Protein AF-A0A8T0EIT4-F1 (afdb_monomer)

Solvent-accessible surface area (backbone atoms only — not comparable to full-atom values): 4950 Å² total; per-residue (Å²): 131,90,78,78,52,71,41,53,53,47,30,20,52,47,40,44,30,58,75,72,68,36,64,70,60,34,53,51,49,50,72,67,36,77,58,31,49,68,54,45,52,39,42,74,72,74,43,90,64,78,33,50,58,98,84,38,46,48,66,54,53,53,50,52,50,49,55,53,50,5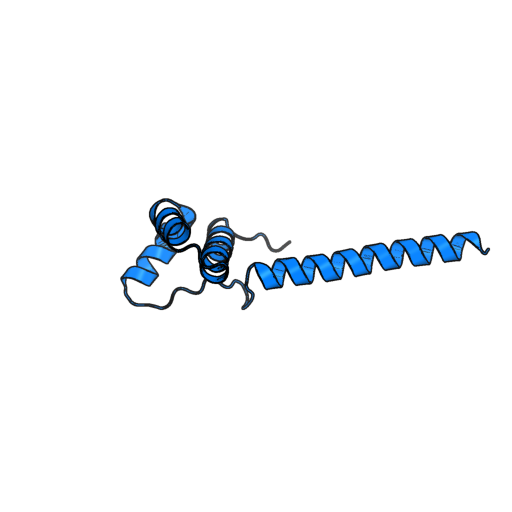2,53,53,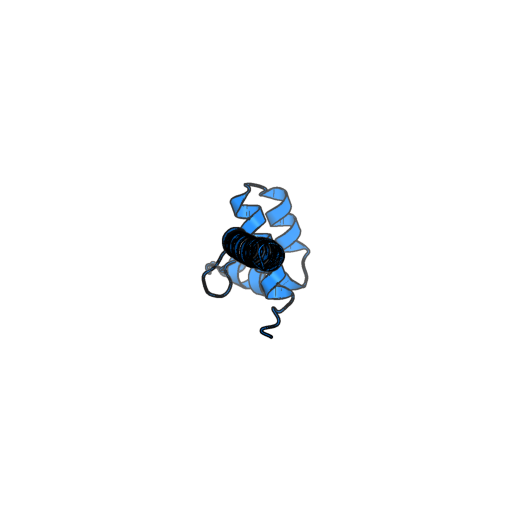52,50,52,53,52,54,54,53,58,58,65,75,76,114

Foldseek 3Di:
DPDDDPLLVLLLVLQVCVVVPPVVCSVVSCVPDPSNPVVNVCVVVVHDRHSDDPNDHPVRVVVVVVVVVVVVVVVVVVVVVVVVVD

Organism: Argiope bruennichi (NCBI:txid94029)

Sequence (86 aa):
MVDYYPSEVARLVLGYMKEVLCPQTWETFLSESADLQEHNRVLQSGRSGSTNIEGKSLQEILHEYHCLKDAAENRVRNTSNSRLLD

Radius of gyration: 18.95 Å; Cα contacts (8 Å, |Δi|>4): 52; chains: 1; bounding box: 34×23×64 Å

pLDDT: mean 90.11, std 12.02, range [47.5, 97.88]

Secondary structure (DSSP, 8-state):
--PPPHHHHHHHHHHHHHHTT-HHHHHHHHHH-GGGHHHHHHHHTT------BTTB-HHHHHHHHHHHHHHHHHHHHHHHHHTT--

Mean predicted aligned error: 6.42 Å

Nearest PDB structures (foldseek):
  6q8f-assembly1_B  TM=6.351E-01  e=4.187E+00  Homo sapiens
  8h6l-assembly1_4Z  TM=6.245E-01  e=6.506E+00  Homo sapiens
  5o9z-assembly1_L  TM=6.245E-01  e=9.491E+00  Homo sapiens

Structure (mmCIF, N/CA/C/O backbone):
data_AF-A0A8T0EIT4-F1
#
_entry.id   AF-A0A8T0EIT4-F1
#
loop_
_atom_site.group_PDB
_atom_site.id
_atom_site.type_symbol
_atom_site.label_atom_id
_atom_site.label_alt_id
_atom_site.label_comp_id
_atom_site.label_asym_id
_atom_site.label_entity_id
_atom_site.label_seq_id
_atom_site.pdbx_PDB_ins_code
_atom_site.Cartn_x
_atom_site.Cartn_y
_atom_site.Cartn_z
_atom_site.occupancy
_atom_site.B_iso_or_equiv
_atom_site.auth_seq_id
_atom_site.auth_comp_id
_atom_site.auth_asym_id
_atom_site.auth_atom_id
_atom_site.pdbx_PDB_model_num
ATOM 1 N N . MET A 1 1 ? 13.330 -15.710 -6.018 1.00 50.38 1 MET A N 1
ATOM 2 C CA . MET A 1 1 ? 12.079 -14.941 -6.135 1.00 50.38 1 MET A CA 1
ATOM 3 C C . MET A 1 1 ? 11.739 -14.546 -4.714 1.00 50.38 1 MET A C 1
ATOM 5 O O . MET A 1 1 ? 11.809 -15.420 -3.860 1.00 50.38 1 MET A O 1
ATOM 9 N N . VAL A 1 2 ? 11.601 -13.254 -4.422 1.00 62.66 2 VAL A N 1
ATOM 10 C CA . VAL A 1 2 ? 11.163 -12.838 -3.083 1.00 62.66 2 VAL A CA 1
ATOM 11 C C . VAL A 1 2 ? 9.651 -12.976 -3.107 1.00 62.66 2 VAL A C 1
ATOM 13 O O . VAL A 1 2 ? 8.984 -12.237 -3.827 1.00 62.66 2 VAL A O 1
ATOM 16 N N . ASP A 1 3 ? 9.144 -13.991 -2.422 1.00 84.69 3 ASP A N 1
ATOM 17 C CA . ASP A 1 3 ? 7.71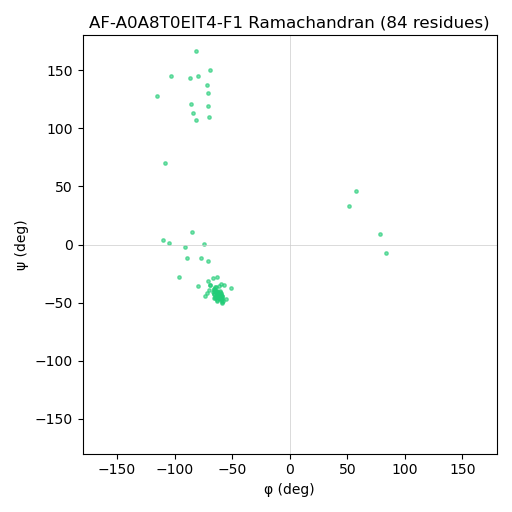2 -14.218 -2.309 1.00 84.69 3 ASP A CA 1
ATOM 18 C C . ASP A 1 3 ? 7.198 -13.373 -1.142 1.00 84.69 3 ASP A C 1
ATOM 20 O O . ASP A 1 3 ? 7.678 -13.512 -0.016 1.00 84.69 3 ASP A O 1
ATOM 24 N N . TYR A 1 4 ? 6.251 -12.474 -1.415 1.00 86.69 4 TYR A N 1
ATOM 25 C CA . TYR A 1 4 ? 5.583 -11.712 -0.363 1.00 86.69 4 TYR A CA 1
ATOM 26 C C . TYR A 1 4 ? 4.640 -12.621 0.419 1.00 86.69 4 TYR A C 1
ATOM 28 O O . TYR A 1 4 ? 3.874 -13.394 -0.165 1.00 86.69 4 TYR A O 1
ATOM 36 N N . TYR A 1 5 ? 4.637 -12.484 1.743 1.00 93.50 5 TYR A N 1
ATOM 37 C CA .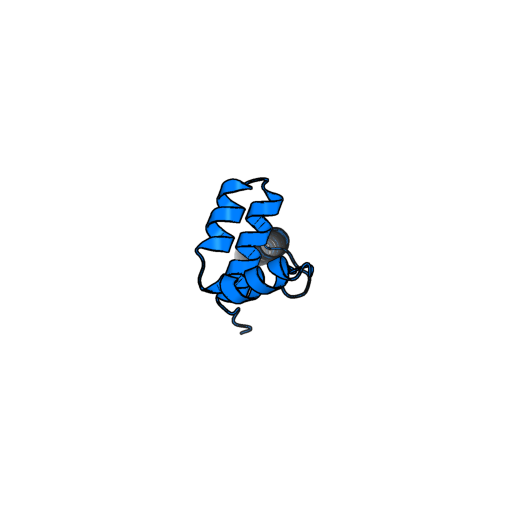 TYR A 1 5 ? 3.639 -13.163 2.560 1.00 93.50 5 TYR A CA 1
ATOM 38 C C . TYR A 1 5 ? 2.249 -12.547 2.325 1.00 93.50 5 TYR A C 1
ATOM 40 O O . TYR A 1 5 ? 2.140 -11.337 2.096 1.00 93.50 5 TYR A O 1
ATOM 48 N N . PRO A 1 6 ? 1.158 -13.326 2.458 1.00 95.56 6 PRO A N 1
ATOM 49 C CA . PRO A 1 6 ? -0.207 -12.798 2.360 1.00 95.56 6 PRO A CA 1
ATOM 50 C C . PRO A 1 6 ? -0.455 -11.571 3.255 1.00 95.56 6 PRO A C 1
ATOM 52 O O . PRO A 1 6 ? -1.066 -10.596 2.822 1.00 95.56 6 PRO A O 1
ATOM 55 N N . SER A 1 7 ? 0.121 -11.557 4.461 1.00 95.44 7 SER A N 1
ATOM 56 C CA . SER A 1 7 ? 0.060 -10.427 5.400 1.00 95.44 7 SER A CA 1
ATOM 57 C C . SER A 1 7 ? 0.792 -9.171 4.928 1.00 95.44 7 SER A C 1
ATOM 59 O O . SER A 1 7 ? 0.401 -8.058 5.277 1.00 95.44 7 SER A O 1
ATOM 61 N N . GLU A 1 8 ? 1.837 -9.303 4.117 1.00 95.56 8 GLU A N 1
ATOM 62 C CA . GLU A 1 8 ? 2.529 -8.163 3.515 1.00 95.56 8 GLU A CA 1
ATOM 63 C C . GLU A 1 8 ? 1.690 -7.547 2.404 1.00 95.56 8 GLU A C 1
ATOM 65 O O . GLU A 1 8 ? 1.502 -6.331 2.378 1.00 95.56 8 GLU A O 1
ATOM 70 N N . VAL A 1 9 ? 1.104 -8.391 1.552 1.00 96.25 9 VAL A N 1
ATOM 71 C CA . VAL A 1 9 ? 0.178 -7.952 0.503 1.00 96.25 9 VAL A CA 1
ATOM 72 C C . VAL A 1 9 ? -1.044 -7.272 1.120 1.00 96.25 9 VAL A C 1
ATOM 74 O O . VAL A 1 9 ? -1.423 -6.180 0.698 1.00 96.25 9 VAL A O 1
ATOM 77 N N . ALA A 1 10 ? -1.627 -7.857 2.168 1.00 97.38 10 ALA A N 1
ATOM 78 C CA . ALA A 1 10 ? -2.756 -7.260 2.872 1.00 97.38 10 ALA A CA 1
ATOM 79 C C . ALA A 1 10 ? -2.398 -5.893 3.480 1.00 97.38 10 ALA A C 1
ATOM 81 O O . ALA A 1 10 ? -3.186 -4.954 3.378 1.00 97.38 10 ALA A O 1
ATOM 82 N N . ARG A 1 11 ? -1.197 -5.731 4.057 1.00 97.06 11 ARG A N 1
ATOM 83 C CA . ARG A 1 11 ? -0.732 -4.430 4.574 1.00 97.06 11 ARG A CA 1
ATOM 84 C C . ARG A 1 11 ? -0.552 -3.387 3.474 1.00 97.06 11 ARG A C 1
ATOM 86 O O . ARG A 1 11 ? -0.932 -2.239 3.688 1.00 97.06 11 ARG A O 1
ATOM 93 N N . LEU A 1 12 ? -0.034 -3.776 2.310 1.00 97.88 12 LEU A N 1
ATOM 94 C CA . LEU A 1 12 ? 0.078 -2.883 1.153 1.00 97.88 12 LEU A CA 1
ATOM 95 C C . LEU A 1 12 ? -1.298 -2.394 0.688 1.00 97.88 12 LEU A C 1
ATOM 97 O O . LEU 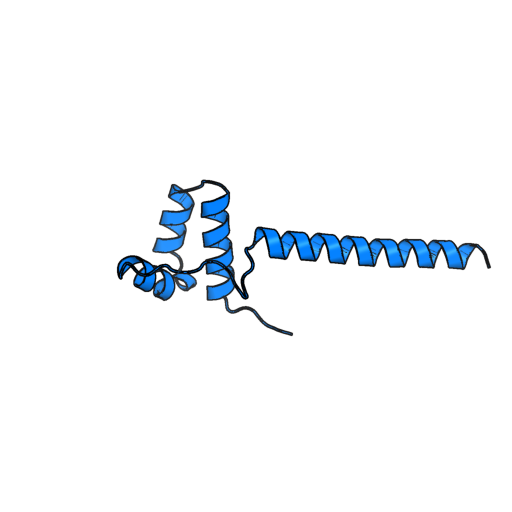A 1 12 ? -1.493 -1.196 0.485 1.00 97.88 12 LEU A O 1
ATOM 101 N N . VAL A 1 13 ? -2.270 -3.303 0.576 1.00 97.75 13 VAL A N 1
ATOM 102 C CA . VAL A 1 13 ? -3.658 -2.972 0.211 1.00 97.75 13 VAL A CA 1
ATOM 103 C C . VAL A 1 13 ? -4.303 -2.059 1.257 1.00 97.75 13 VAL A C 1
ATOM 105 O O . VAL A 1 13 ? -4.943 -1.070 0.900 1.00 97.75 13 VAL A O 1
ATOM 108 N N . LEU A 1 14 ? -4.089 -2.337 2.545 1.00 97.62 14 LEU A N 1
ATOM 109 C CA . LEU A 1 14 ? -4.564 -1.491 3.637 1.00 97.62 14 LEU A CA 1
ATOM 110 C C . LEU A 1 14 ? -3.967 -0.074 3.551 1.00 97.62 14 LEU A C 1
ATOM 112 O O . LEU A 1 14 ? -4.685 0.911 3.717 1.00 97.62 14 LEU A O 1
ATOM 116 N N . GLY A 1 15 ? -2.668 0.043 3.261 1.00 97.12 15 GLY A N 1
ATOM 117 C CA . GLY A 1 15 ? -2.003 1.329 3.027 1.00 97.12 15 GLY A CA 1
ATOM 118 C C . GLY A 1 15 ? -2.628 2.096 1.867 1.00 97.12 15 GLY A C 1
ATOM 119 O O . GLY A 1 15 ? -3.002 3.256 2.027 1.00 97.12 15 GLY A O 1
ATOM 120 N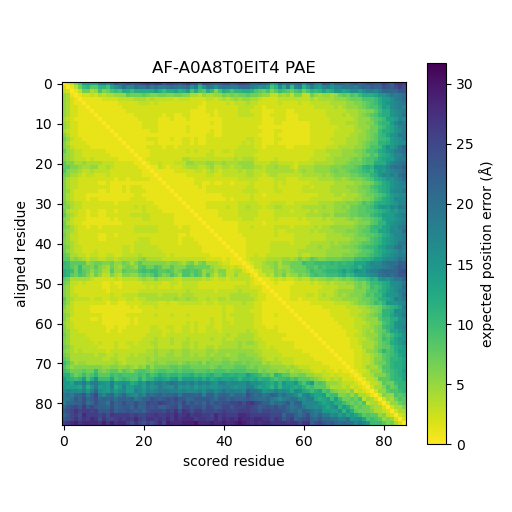 N . TYR A 1 16 ? -2.853 1.417 0.744 1.00 97.69 16 TYR A N 1
ATOM 121 C CA . TYR A 1 16 ? -3.488 2.005 -0.430 1.00 97.69 16 TYR A CA 1
ATOM 122 C C . TYR A 1 16 ? -4.890 2.553 -0.137 1.00 97.69 16 TYR A C 1
ATOM 124 O O . TYR A 1 16 ? -5.196 3.679 -0.516 1.00 97.69 16 TYR A O 1
ATOM 132 N N . MET A 1 17 ? -5.732 1.812 0.595 1.00 96.81 17 MET A N 1
ATOM 133 C CA . MET A 1 17 ? -7.072 2.281 0.991 1.00 96.81 17 MET A CA 1
ATOM 134 C C . MET A 1 17 ? -7.026 3.596 1.781 1.00 96.81 17 MET A C 1
ATOM 136 O O . MET A 1 17 ? -7.916 4.439 1.644 1.00 96.81 17 MET A O 1
ATOM 140 N N . LYS A 1 18 ? -5.980 3.780 2.597 1.00 93.69 18 LYS A N 1
ATOM 141 C CA . LYS A 1 18 ? -5.746 5.016 3.346 1.00 93.69 18 LYS A CA 1
ATOM 142 C C . LYS A 1 18 ? -5.306 6.160 2.428 1.00 93.69 18 LYS A C 1
ATOM 144 O O . LYS A 1 18 ? -5.794 7.274 2.592 1.00 93.69 18 LYS A O 1
ATOM 149 N N . GLU A 1 19 ? -4.433 5.886 1.459 1.00 95.25 19 GLU A N 1
ATOM 150 C CA . GLU A 1 19 ? -3.968 6.857 0.455 1.00 95.25 19 GLU A CA 1
ATOM 151 C C . GLU A 1 19 ? -5.112 7.361 -0.440 1.00 95.25 19 GLU A C 1
ATOM 153 O O . GLU A 1 19 ? -5.202 8.558 -0.705 1.00 95.25 19 GLU A O 1
ATOM 158 N N . VAL A 1 20 ? -6.031 6.477 -0.852 1.00 95.88 20 VAL A N 1
ATOM 159 C CA . VAL A 1 20 ? -7.197 6.842 -1.684 1.00 95.88 20 VAL A CA 1
ATOM 160 C C . VAL A 1 20 ? -8.405 7.345 -0.886 1.00 95.88 20 VAL A C 1
ATOM 162 O O . VAL A 1 20 ? -9.491 7.496 -1.442 1.00 95.88 20 VAL A O 1
ATOM 165 N N . LEU A 1 21 ? -8.229 7.621 0.412 1.00 95.44 21 LEU A N 1
ATOM 166 C CA . LEU A 1 21 ? -9.246 8.205 1.292 1.00 95.44 21 LEU A CA 1
ATOM 167 C C . LEU A 1 21 ? -10.550 7.387 1.364 1.00 95.44 21 LEU A C 1
ATOM 169 O O . LEU A 1 21 ? -11.646 7.942 1.308 1.00 95.44 21 LEU A O 1
ATOM 173 N N . CYS A 1 22 ? -10.437 6.066 1.530 1.00 95.50 22 CYS A N 1
ATOM 174 C CA . CYS A 1 22 ? -11.572 5.151 1.711 1.00 95.50 22 CYS A CA 1
ATOM 175 C C . CYS A 1 22 ? -11.651 4.614 3.157 1.00 95.50 22 CYS A C 1
ATOM 177 O O . CYS A 1 22 ? -11.373 3.433 3.385 1.00 95.50 22 CYS A O 1
ATOM 179 N N . PRO A 1 23 ? -12.011 5.447 4.155 1.00 93.62 23 PRO A N 1
ATOM 180 C CA . PRO A 1 23 ? -11.886 5.095 5.569 1.00 93.62 23 PRO A CA 1
ATOM 181 C C . PRO A 1 23 ? -12.801 3.941 5.998 1.00 93.62 23 PRO A C 1
ATOM 183 O O . PRO A 1 23 ? -12.358 3.074 6.740 1.00 93.62 23 PRO A O 1
ATOM 186 N N . GLN A 1 24 ? -14.035 3.855 5.492 1.00 96.44 24 GLN A N 1
ATOM 187 C CA . GLN A 1 24 ? -14.946 2.760 5.853 1.00 96.44 24 GLN A CA 1
ATOM 188 C C . GLN A 1 24 ? -14.429 1.407 5.351 1.00 96.44 24 GLN A C 1
ATOM 190 O O . GLN A 1 24 ? -14.457 0.410 6.073 1.00 96.44 24 GLN A O 1
ATOM 195 N N . THR A 1 25 ? -13.922 1.373 4.116 1.00 97.12 25 THR A N 1
ATOM 196 C CA . THR A 1 25 ? -13.315 0.170 3.537 1.00 97.12 25 THR A CA 1
ATOM 197 C C . THR A 1 25 ? -12.043 -0.205 4.285 1.00 97.12 25 THR A C 1
ATOM 199 O O . THR A 1 25 ? -11.826 -1.381 4.556 1.00 97.12 25 THR A O 1
ATOM 202 N N . TRP A 1 26 ? -11.233 0.788 4.661 1.00 97.25 26 TRP A N 1
ATOM 203 C CA . TRP A 1 26 ? -10.028 0.589 5.461 1.00 97.25 26 TRP A CA 1
ATOM 204 C C . TRP A 1 26 ? -10.345 -0.065 6.812 1.00 97.25 26 TRP A C 1
ATOM 206 O O . TRP A 1 26 ? -9.732 -1.072 7.159 1.00 97.25 26 TRP A O 1
ATOM 216 N N . GLU A 1 27 ? -11.331 0.462 7.545 1.00 96.50 27 GLU A N 1
ATOM 217 C CA . GLU A 1 27 ? -11.748 -0.074 8.849 1.00 96.50 27 GLU A CA 1
ATOM 218 C C . GLU A 1 27 ? -12.300 -1.495 8.718 1.00 96.50 27 GLU A C 1
ATOM 220 O O . GLU A 1 27 ? -11.876 -2.397 9.444 1.00 96.50 27 GLU A O 1
ATOM 225 N N . THR A 1 28 ? -13.194 -1.708 7.748 1.00 97.81 28 THR A N 1
ATOM 226 C CA . THR A 1 28 ? -13.797 -3.022 7.482 1.00 97.81 28 THR A CA 1
ATOM 227 C C . THR A 1 28 ? -12.709 -4.044 7.163 1.00 97.81 28 THR A C 1
ATOM 229 O O . THR A 1 28 ? -12.613 -5.078 7.824 1.00 97.81 28 THR A O 1
ATOM 232 N N . PHE A 1 29 ? -11.811 -3.717 6.231 1.00 97.75 29 PHE A N 1
ATOM 233 C CA . PHE A 1 29 ? -10.731 -4.605 5.815 1.00 97.75 29 PHE A CA 1
ATOM 234 C C . PHE A 1 29 ? -9.754 -4.921 6.953 1.00 97.75 29 PHE A C 1
ATOM 236 O O . PHE A 1 29 ? -9.385 -6.083 7.132 1.00 97.75 29 PHE A O 1
ATOM 243 N N . LEU A 1 30 ? -9.376 -3.923 7.762 1.00 97.00 30 LEU A N 1
ATOM 244 C CA . LEU A 1 30 ? -8.528 -4.126 8.940 1.00 97.00 30 LEU A CA 1
ATOM 245 C C . LEU A 1 30 ? -9.179 -5.048 9.981 1.00 97.00 30 LEU A C 1
ATOM 247 O O . LEU A 1 30 ? -8.479 -5.802 10.660 1.00 97.00 30 LEU A O 1
ATOM 251 N N . SER A 1 31 ? -10.502 -4.970 10.131 1.00 96.62 31 SER A N 1
ATOM 252 C CA . SER A 1 31 ? -11.239 -5.756 11.121 1.00 96.62 31 SER A CA 1
ATOM 253 C C . SER A 1 31 ? -11.503 -7.202 10.686 1.00 96.62 31 SER A C 1
ATOM 255 O O . SER A 1 31 ? -11.450 -8.100 11.526 1.00 96.62 31 SER A O 1
ATOM 257 N N . GLU A 1 32 ? -11.747 -7.440 9.395 1.00 97.12 32 GLU A N 1
ATOM 258 C CA . GLU A 1 32 ? -12.183 -8.744 8.877 1.00 97.12 32 GLU A CA 1
ATOM 259 C C . GLU A 1 32 ? -11.035 -9.607 8.339 1.00 97.12 32 GLU A C 1
ATOM 261 O O . GLU A 1 32 ? -11.118 -10.837 8.359 1.00 97.12 32 GLU A O 1
ATOM 266 N N . SER A 1 33 ? -9.954 -8.992 7.853 1.00 97.50 33 SER A N 1
ATOM 267 C CA . SER A 1 33 ? -8.849 -9.727 7.238 1.00 97.50 33 SER A CA 1
ATOM 268 C C . SER A 1 33 ? -8.043 -10.520 8.271 1.00 97.50 33 SER A C 1
ATOM 270 O O . SER A 1 33 ? -7.401 -9.956 9.162 1.00 97.50 33 SER A O 1
ATOM 272 N N . ALA A 1 34 ? -8.008 -11.847 8.109 1.00 96.94 34 ALA A N 1
ATOM 273 C CA . ALA A 1 34 ? -7.189 -12.734 8.937 1.00 96.94 34 ALA A CA 1
ATOM 274 C C . ALA A 1 34 ? -5.688 -12.398 8.835 1.00 96.94 34 ALA A C 1
ATOM 276 O O . ALA A 1 34 ? -4.965 -12.452 9.830 1.00 96.94 34 ALA A O 1
ATOM 277 N N . ASP A 1 35 ? -5.241 -11.964 7.656 1.00 97.75 35 ASP A N 1
ATOM 278 C CA . ASP A 1 35 ? -3.852 -11.600 7.369 1.00 97.75 35 ASP A CA 1
ATOM 279 C C . ASP A 1 35 ? -3.407 -10.291 8.050 1.00 97.75 35 ASP A C 1
ATOM 281 O O . ASP A 1 35 ? -2.210 -10.005 8.138 1.00 97.75 35 ASP A O 1
ATO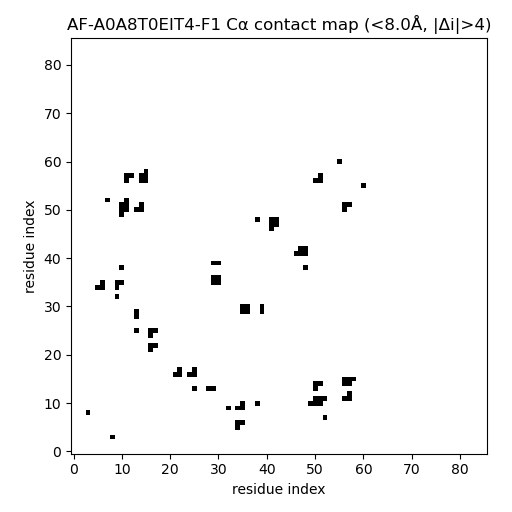M 285 N N . LEU A 1 36 ? -4.357 -9.497 8.566 1.00 97.38 36 LEU A N 1
ATOM 286 C CA . LEU A 1 36 ? -4.106 -8.232 9.261 1.00 97.38 36 LEU A CA 1
ATOM 287 C C . LEU A 1 36 ? -4.262 -8.318 10.782 1.00 97.38 36 LEU A C 1
ATOM 289 O O . LEU A 1 36 ? -4.056 -7.309 11.454 1.00 97.38 36 LEU A O 1
ATOM 293 N N . GLN A 1 37 ? -4.568 -9.485 11.357 1.00 96.12 37 GLN A N 1
ATOM 294 C CA . GLN A 1 37 ? -4.818 -9.611 12.802 1.00 96.12 37 GLN A CA 1
ATOM 295 C C . GLN A 1 37 ? -3.665 -9.081 13.661 1.00 96.12 37 GLN A C 1
ATOM 297 O O . GLN A 1 37 ? -3.889 -8.314 14.599 1.00 96.12 37 GLN A O 1
ATOM 302 N N . GLU A 1 38 ? -2.429 -9.453 13.328 1.00 94.50 38 GLU A N 1
ATOM 303 C CA . GLU A 1 38 ? -1.251 -8.981 14.060 1.00 94.50 38 GLU A CA 1
ATOM 304 C C . GLU A 1 38 ? -1.041 -7.476 13.871 1.00 94.50 38 GLU A C 1
ATOM 306 O O . GLU A 1 38 ? -0.780 -6.746 14.826 1.00 94.50 38 GLU A O 1
ATOM 311 N N . HIS A 1 39 ? -1.243 -6.978 12.652 1.00 95.12 39 HIS A N 1
ATOM 312 C CA . HIS A 1 39 ? -1.146 -5.552 12.365 1.00 95.12 39 HIS A CA 1
ATOM 313 C C . HIS A 1 39 ? -2.191 -4.738 13.146 1.00 95.12 39 HIS A C 1
ATOM 315 O O . HIS A 1 39 ? -1.865 -3.705 13.728 1.00 95.12 39 HIS A O 1
ATOM 321 N N . ASN A 1 40 ? -3.428 -5.231 13.227 1.00 95.81 40 ASN A N 1
ATOM 322 C CA . ASN A 1 40 ? -4.505 -4.612 13.992 1.00 95.81 40 ASN A CA 1
ATOM 323 C C . ASN A 1 40 ? -4.165 -4.558 15.491 1.00 95.81 40 ASN A C 1
ATOM 325 O O . ASN A 1 40 ? -4.312 -3.513 16.120 1.00 95.81 40 ASN A O 1
ATOM 329 N N . ARG A 1 41 ? -3.604 -5.635 16.060 1.00 95.12 41 ARG A N 1
ATOM 330 C CA . ARG A 1 41 ? -3.123 -5.644 17.456 1.00 95.12 41 ARG A CA 1
ATOM 331 C C . ARG A 1 41 ?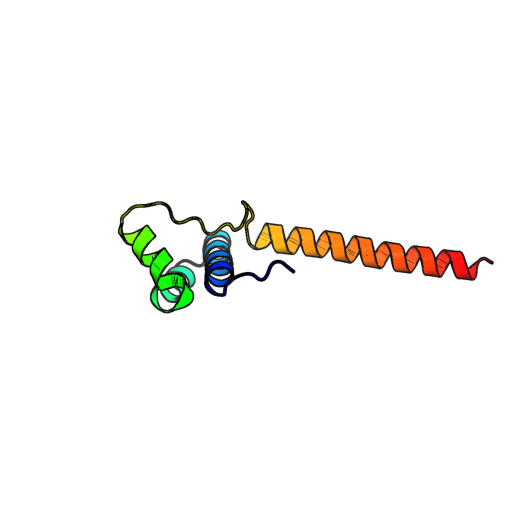 -2.043 -4.594 17.708 1.00 95.12 41 ARG A C 1
ATOM 333 O O . ARG A 1 41 ? -2.084 -3.902 18.725 1.00 95.12 41 ARG A O 1
ATOM 340 N N . VAL A 1 42 ? -1.096 -4.442 16.780 1.00 94.56 42 VAL A N 1
ATOM 341 C CA . VAL A 1 42 ? -0.057 -3.403 16.864 1.00 94.56 42 VAL A CA 1
ATOM 342 C C . VAL A 1 42 ? -0.692 -2.010 16.896 1.00 94.56 42 VAL A C 1
ATOM 344 O O . VAL A 1 42 ? -0.358 -1.223 17.783 1.00 94.56 42 VAL A O 1
ATOM 347 N N . LEU A 1 43 ? -1.648 -1.725 16.009 1.00 93.62 43 LEU A N 1
ATOM 348 C CA . LEU A 1 43 ? -2.356 -0.440 15.990 1.00 93.62 43 LEU A CA 1
ATOM 349 C C . LEU A 1 43 ? -3.139 -0.188 17.288 1.00 93.62 43 LEU A C 1
ATOM 351 O O . LEU A 1 43 ? -3.050 0.898 17.859 1.00 93.62 43 LEU A O 1
ATOM 355 N N . GLN A 1 44 ? -3.838 -1.201 17.805 1.00 93.62 44 GLN A N 1
ATOM 356 C CA . GLN A 1 44 ? -4.580 -1.122 19.071 1.00 93.62 44 GLN A CA 1
ATOM 357 C C . GLN A 1 44 ? -3.673 -0.868 20.282 1.00 93.62 44 GLN A C 1
ATOM 359 O O . GLN A 1 44 ? -4.100 -0.248 21.252 1.00 93.62 44 GLN A O 1
ATOM 364 N N . SER A 1 45 ? -2.406 -1.291 20.225 1.00 93.44 45 SER A N 1
ATOM 365 C CA . SER A 1 45 ? -1.412 -0.995 21.266 1.00 93.44 45 SER A CA 1
ATOM 366 C C . SER A 1 45 ? -0.892 0.453 21.245 1.00 93.44 45 SER A C 1
ATOM 368 O O . SER A 1 45 ? -0.031 0.808 22.049 1.00 93.44 45 SER A O 1
ATOM 370 N N . GLY A 1 46 ? -1.376 1.287 20.315 1.00 91.50 46 GLY A N 1
ATOM 371 C CA . GLY A 1 46 ? -0.918 2.664 20.115 1.00 91.50 46 GLY A CA 1
ATOM 372 C C . GLY A 1 46 ? 0.407 2.771 19.354 1.00 91.50 46 GLY A C 1
ATOM 373 O O . GLY A 1 46 ? 0.985 3.854 19.272 1.00 91.50 46 GLY A O 1
ATOM 374 N N . ARG A 1 47 ? 0.911 1.661 18.800 1.00 89.31 47 ARG A N 1
ATOM 375 C CA . ARG A 1 47 ? 2.123 1.645 17.975 1.00 89.31 47 ARG A CA 1
ATOM 376 C C . ARG A 1 47 ? 1.779 1.938 16.519 1.00 89.31 47 ARG A C 1
ATOM 378 O O . ARG A 1 47 ? 0.778 1.462 15.992 1.00 89.31 47 ARG A O 1
ATOM 385 N N . SER A 1 48 ? 2.663 2.664 15.842 1.00 83.12 48 SER A N 1
ATOM 386 C CA . SER A 1 48 ? 2.549 2.904 14.404 1.00 83.12 48 SER A CA 1
ATOM 387 C C . SER A 1 48 ? 2.817 1.613 13.626 1.00 83.12 48 SER A C 1
ATOM 389 O O . SER A 1 48 ? 3.951 1.137 13.569 1.00 83.12 48 SER A O 1
ATOM 391 N N . GLY A 1 49 ? 1.778 1.041 13.018 1.00 85.19 49 GLY A N 1
ATOM 392 C CA . GLY A 1 49 ? 1.900 -0.081 12.092 1.00 85.19 49 GLY A CA 1
ATOM 393 C C . GLY A 1 49 ? 2.231 0.417 10.685 1.00 85.19 49 GLY A C 1
ATOM 394 O O . GLY A 1 49 ? 1.395 1.053 10.051 1.00 85.19 49 GLY A O 1
ATOM 395 N N . SER A 1 50 ? 3.430 0.117 10.176 1.00 93.38 50 SER A N 1
ATOM 396 C CA . SER A 1 50 ? 3.783 0.446 8.787 1.00 93.38 50 SER A CA 1
ATOM 397 C C . SER A 1 50 ? 3.030 -0.444 7.796 1.00 93.38 50 SER A C 1
ATOM 399 O O . SER A 1 50 ? 3.041 -1.677 7.909 1.00 93.38 50 SER A O 1
ATOM 401 N N . THR A 1 51 ? 2.419 0.188 6.799 1.00 96.19 51 THR A N 1
ATOM 402 C CA . THR A 1 51 ? 1.818 -0.472 5.633 1.00 96.19 51 THR A CA 1
ATOM 403 C C . THR A 1 51 ? 2.810 -0.660 4.488 1.00 96.19 51 THR A C 1
ATOM 405 O O . THR A 1 51 ? 2.528 -1.414 3.563 1.00 96.19 51 THR A O 1
ATOM 408 N N . ASN A 1 52 ? 3.977 -0.015 4.562 1.00 96.12 52 ASN A N 1
ATOM 409 C CA . ASN A 1 52 ? 5.013 -0.117 3.542 1.00 96.12 52 ASN A CA 1
ATOM 410 C C . ASN A 1 52 ? 5.808 -1.413 3.715 1.00 96.12 52 ASN A C 1
ATOM 412 O O . ASN A 1 52 ? 6.089 -1.845 4.842 1.00 96.12 52 ASN A O 1
ATOM 416 N N . ILE A 1 53 ? 6.220 -1.988 2.590 1.00 93.56 53 ILE A N 1
ATOM 417 C CA . ILE A 1 53 ? 7.090 -3.163 2.520 1.00 93.56 53 ILE A CA 1
ATOM 418 C C . ILE A 1 53 ? 8.392 -2.723 1.871 1.00 93.56 53 ILE A C 1
ATOM 420 O O . ILE A 1 53 ? 8.374 -2.054 0.842 1.00 93.56 53 ILE A O 1
ATOM 424 N N . GLU A 1 54 ? 9.517 -3.015 2.526 1.00 92.44 54 GLU A N 1
ATOM 425 C CA . GLU A 1 54 ? 10.847 -2.550 2.091 1.00 92.44 54 GLU A CA 1
ATOM 426 C C . GLU A 1 54 ? 10.907 -1.028 1.838 1.00 92.44 54 GLU A C 1
ATOM 428 O O . GLU A 1 54 ? 11.618 -0.539 0.965 1.00 92.44 54 GLU A O 1
ATOM 433 N N . GLY A 1 55 ? 10.133 -0.263 2.615 1.00 94.50 55 GLY A N 1
ATOM 434 C CA . GLY A 1 55 ? 10.047 1.194 2.508 1.00 94.50 55 GLY A CA 1
ATOM 435 C C . GLY A 1 55 ? 9.078 1.715 1.445 1.00 94.50 55 GLY A C 1
ATOM 436 O O . GLY A 1 55 ? 8.804 2.911 1.463 1.00 94.50 55 GLY A O 1
ATOM 437 N N . LYS A 1 56 ? 8.496 0.854 0.602 1.00 96.25 56 LYS A N 1
ATOM 438 C CA . LYS A 1 56 ? 7.644 1.258 -0.525 1.00 96.25 56 LYS A CA 1
ATOM 439 C C . LYS A 1 56 ? 6.153 1.060 -0.266 1.00 96.25 56 LYS A C 1
ATOM 441 O O . LYS A 1 56 ? 5.754 0.089 0.387 1.00 96.25 56 LYS A O 1
ATOM 446 N N . SER A 1 57 ? 5.333 1.963 -0.797 1.00 97.44 57 SER A N 1
ATOM 447 C CA . SER A 1 57 ? 3.876 1.821 -0.858 1.00 97.44 57 SER A CA 1
ATOM 448 C C . SER A 1 57 ? 3.439 0.950 -2.039 1.00 97.44 57 SER A C 1
ATOM 450 O O . SER A 1 57 ? 4.210 0.672 -2.962 1.00 97.44 57 SER A O 1
ATOM 452 N N . LEU A 1 58 ? 2.168 0.529 -2.043 1.00 97.25 58 LEU A N 1
ATOM 453 C CA . LEU A 1 58 ? 1.612 -0.234 -3.164 1.00 97.25 58 LEU A CA 1
ATO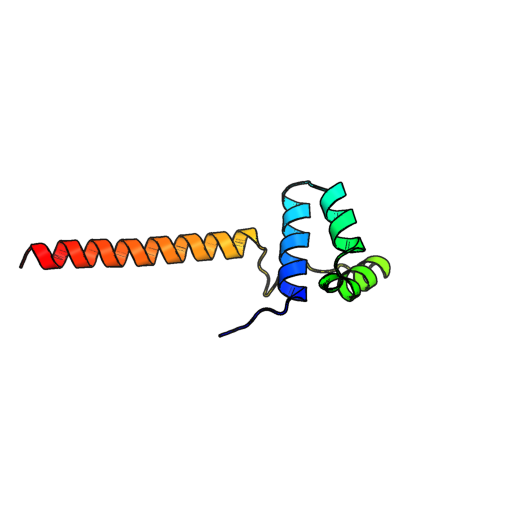M 454 C C . LEU A 1 58 ? 1.668 0.568 -4.470 1.00 97.25 58 LEU A C 1
ATOM 456 O O . LEU A 1 58 ? 1.992 0.013 -5.519 1.00 97.25 58 LEU A O 1
ATOM 460 N N . GLN A 1 59 ? 1.374 1.869 -4.411 1.00 97.38 59 GLN A N 1
ATOM 461 C CA . GLN A 1 59 ? 1.415 2.735 -5.587 1.00 97.38 59 GLN A CA 1
ATOM 462 C C . GLN A 1 59 ? 2.830 2.844 -6.160 1.00 97.38 59 GLN A C 1
ATOM 464 O O . GLN A 1 59 ? 2.995 2.747 -7.374 1.00 97.38 59 GLN A O 1
ATOM 469 N N . GLU A 1 60 ? 3.846 2.987 -5.306 1.00 97.44 60 GLU A N 1
ATOM 470 C CA . GLU A 1 60 ? 5.251 3.049 -5.728 1.00 97.44 60 GLU A CA 1
ATOM 471 C C . GLU A 1 60 ? 5.695 1.741 -6.390 1.00 97.44 60 GLU A C 1
ATOM 473 O O . GLU A 1 60 ? 6.266 1.766 -7.479 1.00 97.44 60 GLU A O 1
ATOM 478 N N . ILE A 1 61 ? 5.357 0.592 -5.792 1.00 96.50 61 ILE A N 1
ATOM 479 C CA . ILE A 1 61 ? 5.669 -0.732 -6.353 1.00 96.50 61 ILE A CA 1
ATOM 480 C C . ILE A 1 61 ? 5.030 -0.903 -7.738 1.00 96.50 61 ILE A C 1
ATOM 482 O O . ILE A 1 61 ? 5.693 -1.322 -8.690 1.00 96.50 61 ILE A O 1
ATOM 486 N N . LEU A 1 62 ? 3.744 -0.564 -7.874 1.00 96.19 62 LEU A N 1
ATOM 487 C CA . LEU A 1 62 ? 3.030 -0.668 -9.149 1.00 96.19 62 LEU A CA 1
ATOM 488 C C . LEU A 1 62 ? 3.590 0.295 -10.200 1.00 96.19 62 LEU A C 1
ATOM 490 O O . LEU A 1 62 ? 3.697 -0.071 -11.372 1.00 96.19 62 LEU A O 1
ATOM 494 N N . HIS A 1 63 ? 3.969 1.504 -9.791 1.00 97.00 63 HIS A N 1
ATOM 495 C CA . HIS A 1 63 ? 4.578 2.488 -10.676 1.00 97.00 63 HIS A CA 1
ATOM 496 C C . HIS A 1 63 ? 5.946 2.023 -11.191 1.00 97.00 63 HIS A C 1
ATOM 498 O O . HIS A 1 63 ? 6.202 2.071 -12.394 1.00 97.00 63 HIS A O 1
ATOM 504 N N . GLU A 1 64 ? 6.809 1.511 -10.314 1.00 96.19 64 GLU A N 1
ATOM 505 C CA . GLU A 1 64 ? 8.101 0.946 -10.710 1.00 96.19 64 GLU A CA 1
ATOM 506 C C . GLU A 1 64 ? 7.932 -0.231 -11.672 1.00 96.19 64 GLU A C 1
ATOM 508 O O . GLU A 1 64 ? 8.616 -0.298 -12.696 1.00 96.19 64 GLU A O 1
ATOM 513 N N . TYR A 1 65 ? 6.986 -1.130 -11.387 1.00 95.00 65 TYR A N 1
ATOM 514 C CA . TYR A 1 65 ? 6.666 -2.239 -12.280 1.00 95.00 65 TYR A CA 1
ATOM 515 C C . TYR A 1 65 ? 6.222 -1.747 -13.663 1.00 95.00 65 TYR A C 1
ATOM 517 O O . TYR A 1 65 ? 6.710 -2.248 -14.677 1.00 95.00 65 TYR A O 1
ATOM 525 N N . HIS A 1 66 ? 5.339 -0.745 -13.717 1.00 96.25 66 HIS A N 1
ATOM 526 C CA . HIS A 1 66 ? 4.891 -0.144 -14.972 1.00 96.25 66 HIS A CA 1
ATOM 527 C C . HIS A 1 66 ? 6.071 0.422 -15.775 1.00 96.25 66 HIS A C 1
ATOM 529 O O . HIS A 1 66 ? 6.239 0.089 -16.946 1.00 96.25 66 HIS A O 1
ATOM 535 N N . CYS A 1 67 ? 6.944 1.203 -15.133 1.00 96.31 67 CYS A N 1
ATOM 536 C CA . CYS A 1 67 ? 8.139 1.767 -15.762 1.00 96.31 67 CYS A CA 1
ATOM 537 C C . CYS A 1 67 ? 9.093 0.686 -16.300 1.00 96.31 67 CYS A C 1
ATOM 539 O O . CYS A 1 67 ? 9.623 0.813 -17.407 1.00 96.31 67 CYS A O 1
ATOM 541 N N . LEU A 1 68 ? 9.305 -0.399 -15.547 1.00 95.31 68 LEU A N 1
ATOM 542 C CA . LEU A 1 68 ? 10.134 -1.528 -15.980 1.00 95.31 68 LEU A CA 1
ATOM 543 C C . LEU A 1 68 ? 9.525 -2.258 -17.179 1.00 95.31 68 LEU A C 1
ATOM 545 O O . LEU A 1 68 ? 10.244 -2.607 -18.119 1.00 95.31 68 LEU A O 1
ATOM 549 N N . LYS A 1 69 ? 8.206 -2.471 -17.158 1.00 94.94 69 LYS A N 1
ATOM 550 C CA . LYS A 1 69 ? 7.471 -3.108 -18.249 1.00 94.94 69 LYS A CA 1
ATOM 551 C C . LYS A 1 69 ? 7.556 -2.276 -19.528 1.00 94.94 69 LYS A C 1
ATOM 553 O O . LYS A 1 69 ? 7.948 -2.811 -20.564 1.00 94.94 69 LYS A O 1
ATOM 558 N N . ASP A 1 70 ? 7.300 -0.973 -19.443 1.00 94.88 70 ASP A N 1
ATOM 559 C CA . ASP A 1 70 ? 7.408 -0.056 -20.582 1.00 94.88 70 ASP A CA 1
ATOM 560 C C . ASP A 1 70 ? 8.823 -0.050 -21.171 1.00 94.88 70 ASP A C 1
ATOM 562 O O . ASP A 1 70 ? 9.012 -0.124 -22.388 1.00 94.88 70 ASP A O 1
ATOM 566 N N . ALA A 1 71 ? 9.848 -0.008 -20.313 1.00 93.50 71 ALA A N 1
ATOM 567 C CA . ALA A 1 71 ? 11.238 -0.056 -20.747 1.00 93.50 71 ALA A CA 1
ATOM 568 C C . ALA A 1 71 ? 11.581 -1.381 -21.451 1.00 93.50 71 ALA A C 1
ATOM 570 O O . ALA A 1 71 ? 12.298 -1.377 -22.457 1.00 93.50 71 ALA A O 1
ATOM 571 N N . ALA A 1 72 ? 11.072 -2.512 -20.954 1.00 92.00 72 ALA A N 1
ATOM 572 C CA . ALA A 1 72 ? 11.268 -3.819 -21.572 1.00 92.00 72 ALA A CA 1
ATOM 573 C C . ALA A 1 72 ? 10.582 -3.907 -22.945 1.00 92.00 72 ALA A C 1
ATOM 575 O O . ALA A 1 72 ? 11.213 -4.315 -23.923 1.00 92.00 72 ALA A O 1
ATOM 576 N N . GLU A 1 73 ? 9.331 -3.459 -23.053 1.00 91.25 73 GLU A N 1
ATOM 577 C CA . GLU A 1 73 ? 8.591 -3.451 -24.317 1.00 91.25 73 GLU A CA 1
ATOM 578 C C . GLU A 1 73 ? 9.243 -2.537 -25.364 1.00 91.25 73 GLU A C 1
ATOM 580 O O . GLU A 1 73 ? 9.379 -2.921 -26.528 1.00 91.25 73 GLU A O 1
ATOM 585 N N . ASN A 1 74 ? 9.722 -1.359 -24.958 1.00 86.38 74 ASN A N 1
ATOM 586 C CA . ASN A 1 74 ? 10.417 -0.437 -25.855 1.00 86.38 74 ASN A CA 1
ATOM 587 C C . ASN A 1 74 ? 11.735 -1.024 -26.389 1.00 86.38 74 ASN A C 1
ATOM 589 O O . ASN A 1 74 ? 12.056 -0.849 -27.566 1.00 86.38 74 ASN A O 1
ATOM 593 N N . ARG A 1 75 ? 12.481 -1.785 -25.575 1.00 83.19 75 ARG A N 1
ATOM 594 C CA . ARG A 1 75 ? 13.687 -2.501 -26.036 1.00 83.19 75 ARG A CA 1
ATOM 595 C C . ARG A 1 75 ? 13.361 -3.563 -27.087 1.00 83.19 75 ARG A C 1
ATOM 597 O O . ARG A 1 75 ? 14.095 -3.692 -28.069 1.00 83.19 75 ARG A O 1
ATOM 604 N N . VAL A 1 76 ? 12.263 -4.299 -26.912 1.00 79.38 76 VAL A N 1
ATOM 605 C CA . VAL A 1 76 ? 11.810 -5.314 -27.880 1.00 79.38 76 VAL A CA 1
ATOM 606 C C . VAL A 1 76 ? 11.412 -4.664 -29.206 1.00 79.38 76 VAL A C 1
ATOM 608 O O . VAL A 1 76 ? 11.840 -5.127 -30.267 1.00 79.38 76 VAL A O 1
ATOM 611 N N . ARG A 1 77 ? 10.658 -3.559 -29.166 1.00 76.50 77 ARG A N 1
ATOM 612 C CA . ARG A 1 77 ? 10.260 -2.809 -30.372 1.00 76.50 77 ARG A CA 1
ATOM 613 C C . ARG A 1 77 ? 11.474 -2.270 -31.129 1.00 76.50 77 ARG A C 1
ATOM 615 O O . ARG A 1 77 ? 11.585 -2.486 -32.332 1.00 76.50 77 ARG A O 1
ATOM 622 N N . ASN A 1 78 ? 12.430 -1.663 -30.428 1.00 71.12 78 ASN A N 1
ATOM 623 C CA . ASN A 1 78 ? 13.639 -1.119 -31.054 1.00 71.12 78 ASN A CA 1
ATOM 624 C C . ASN A 1 78 ? 14.524 -2.208 -31.683 1.00 71.12 78 ASN A C 1
ATOM 626 O O . ASN A 1 78 ? 15.060 -2.004 -32.766 1.00 71.12 78 ASN A O 1
ATOM 630 N N . THR A 1 79 ? 14.617 -3.382 -31.050 1.00 73.12 79 THR A N 1
ATOM 631 C CA . THR A 1 79 ? 15.352 -4.543 -31.593 1.00 73.12 79 THR A CA 1
ATOM 632 C C . THR A 1 79 ? 14.659 -5.146 -32.820 1.00 73.12 79 THR A C 1
ATOM 634 O O . THR A 1 79 ? 15.312 -5.634 -33.739 1.00 73.12 79 THR A O 1
ATOM 637 N N . SER A 1 80 ? 13.325 -5.126 -32.845 1.00 69.31 80 SER A N 1
ATOM 638 C CA . SER A 1 80 ? 12.538 -5.610 -33.987 1.00 69.31 80 SER A CA 1
ATOM 639 C C . SER A 1 80 ? 12.685 -4.680 -35.194 1.00 69.31 80 SER A C 1
ATOM 641 O O . SER A 1 80 ? 12.843 -5.149 -36.316 1.00 69.31 80 SER A O 1
ATOM 643 N N . ASN A 1 81 ? 12.719 -3.367 -34.953 1.00 63.41 81 ASN A N 1
ATOM 644 C CA . ASN A 1 81 ? 12.919 -2.365 -35.999 1.00 63.41 81 ASN A CA 1
ATOM 645 C C . ASN A 1 81 ? 14.342 -2.383 -36.576 1.00 63.41 81 ASN A C 1
ATOM 647 O O . ASN A 1 81 ? 14.505 -2.167 -37.771 1.00 63.41 81 ASN A O 1
ATOM 651 N N . SER A 1 82 ? 15.370 -2.667 -35.767 1.00 63.72 82 SER A N 1
ATOM 652 C CA . SER A 1 82 ? 16.749 -2.758 -36.266 1.00 63.72 82 SER A CA 1
ATOM 653 C C . SER A 1 82 ? 16.994 -4.003 -37.125 1.00 63.72 82 SER A C 1
ATOM 655 O O . SER A 1 82 ? 17.778 -3.939 -38.057 1.00 63.72 82 SER A O 1
ATOM 657 N N . ARG A 1 83 ? 16.305 -5.121 -36.854 1.00 60.97 83 ARG A N 1
ATOM 658 C CA . ARG A 1 83 ? 16.434 -6.376 -37.626 1.00 60.97 83 ARG A CA 1
ATOM 659 C C . ARG A 1 83 ? 15.708 -6.377 -38.975 1.00 60.97 83 ARG A C 1
ATOM 661 O O . ARG A 1 83 ? 15.884 -7.313 -39.738 1.00 60.97 83 ARG A O 1
ATOM 668 N N . LEU A 1 84 ? 14.856 -5.386 -39.237 1.00 57.22 84 LEU A N 1
ATOM 669 C CA . LEU A 1 84 ? 14.165 -5.213 -40.523 1.00 57.22 84 LEU A CA 1
ATOM 670 C C . LEU A 1 84 ? 14.946 -4.317 -41.502 1.00 57.22 84 LEU A C 1
ATOM 672 O O . LEU A 1 84 ? 14.476 -4.088 -42.614 1.00 57.22 84 LEU A O 1
ATOM 676 N N . LEU A 1 85 ? 16.094 -3.780 -41.078 1.00 56.94 85 LEU A N 1
ATOM 677 C CA . LEU A 1 85 ? 16.948 -2.885 -41.866 1.00 56.94 85 LEU A CA 1
ATOM 678 C C . LEU A 1 85 ? 18.281 -3.535 -42.295 1.00 56.94 85 LEU A C 1
ATOM 680 O O . LEU A 1 85 ? 19.084 -2.853 -42.928 1.00 56.94 85 LEU A O 1
ATOM 684 N N . ASP A 1 86 ? 18.478 -4.821 -41.985 1.00 47.50 86 ASP A N 1
ATOM 685 C CA . ASP A 1 86 ? 19.544 -5.700 -42.500 1.00 47.50 86 ASP A CA 1
ATOM 686 C C . ASP A 1 86 ? 18.945 -6.732 -43.474 1.00 47.50 86 ASP A C 1
ATOM 688 O O . ASP A 1 86 ? 19.635 -7.105 -44.451 1.00 47.50 86 ASP A O 1
#